Protein AF-A0A3S5JMK1-F1 (afdb_monomer_lite)

Foldseek 3Di:
DELEAEEEEAEDQDQDKDKDKDWDFDCVPQKDWDWDDDPNDTDIDIDGDPPDDDDPDPPCPPGRIHMYMYIYHYAQDAEEEAYENYEYEYEGNYPHYHYHYNHDYYHYDYPDD

Secondary structure (DSSP, 8-state):
--SEEEEEEEEESSSSPEEEEE--STTTTTEEEEEEEETTEEEEEEEE-TT------TTGGG----EEEEEEEETT--EEEEEEEEEEEEES--S-EEEEEEEEEEEE-PPP-

pLDDT: mean 82.7, std 13.27, range [48.94, 94.69]

Radius of gyration: 15.42 Å; chains: 1; bounding box: 40×22×47 Å

Sequence (113 aa):
MDFTSNVTINESNSNEIHVKYNQEGEFKGNIILKSTVDNRELKIKEIISPMVKKYNDKLSVHKIIANTIEIGVPINFKTIITTGSCNIKIMSSFSDINIKIDDGNINLNQKKN

Structure (mmCIF, N/CA/C/O backbone):
data_AF-A0A3S5JMK1-F1
#
_entry.id   AF-A0A3S5JMK1-F1
#
loop_
_atom_site.group_PDB
_atom_site.id
_atom_site.type_symbol
_atom_site.label_atom_id
_atom_site.label_alt_id
_atom_site.label_comp_id
_atom_site.label_asym_id
_atom_site.label_entity_id
_atom_site.label_seq_id
_atom_site.pdbx_PDB_ins_code
_atom_site.Cartn_x
_atom_site.Cartn_y
_atom_site.Cartn_z
_atom_site.occupancy
_atom_site.B_iso_or_equiv
_atom_site.auth_seq_id
_atom_site.auth_comp_id
_atom_site.auth_asym_id
_atom_site.auth_atom_id
_atom_site.pdbx_PDB_model_num
ATOM 1 N N . MET A 1 1 ? 4.682 -3.982 -3.290 1.00 81.38 1 MET A N 1
ATOM 2 C CA . MET A 1 1 ? 4.837 -2.650 -3.909 1.00 81.38 1 MET A CA 1
ATOM 3 C C . MET A 1 1 ? 6.314 -2.416 -3.931 1.00 81.38 1 MET A C 1
ATOM 5 O O . MET A 1 1 ? 6.934 -2.383 -2.872 1.00 81.38 1 MET A O 1
ATOM 9 N N . ASP A 1 2 ? 6.854 -2.388 -5.134 1.00 84.00 2 ASP A N 1
ATOM 10 C CA . ASP A 1 2 ? 8.281 -2.608 -5.360 1.00 84.00 2 ASP A CA 1
ATOM 11 C C . ASP A 1 2 ? 8.924 -1.338 -5.932 1.00 84.00 2 ASP A C 1
ATOM 13 O O . ASP A 1 2 ? 10.142 -1.212 -5.955 1.00 84.00 2 ASP A O 1
ATOM 17 N N . PHE A 1 3 ? 8.094 -0.383 -6.365 1.00 85.75 3 PHE A N 1
ATOM 18 C CA . PHE A 1 3 ? 8.494 0.891 -6.950 1.00 85.75 3 PHE A CA 1
ATOM 19 C C . PHE A 1 3 ? 8.042 2.091 -6.096 1.00 85.75 3 PHE A C 1
ATOM 21 O O . PHE A 1 3 ? 8.474 3.219 -6.335 1.00 85.75 3 PHE A O 1
ATOM 28 N N . THR A 1 4 ? 7.180 1.866 -5.100 1.00 89.19 4 THR A N 1
ATOM 29 C CA . THR A 1 4 ? 6.781 2.866 -4.103 1.00 89.19 4 THR A CA 1
ATOM 30 C C . THR A 1 4 ? 7.834 3.011 -3.009 1.00 89.19 4 THR A C 1
ATOM 32 O O . THR A 1 4 ? 8.110 2.060 -2.284 1.00 89.19 4 THR A O 1
ATOM 35 N N . SER A 1 5 ? 8.350 4.228 -2.831 1.00 91.50 5 SER A N 1
ATOM 36 C CA . SER A 1 5 ? 9.296 4.572 -1.764 1.00 91.50 5 SER A CA 1
ATOM 37 C C . SER A 1 5 ? 8.611 5.068 -0.489 1.00 91.50 5 SER A C 1
ATOM 39 O O . SER A 1 5 ? 9.212 5.022 0.586 1.00 91.50 5 SER A O 1
ATOM 41 N N . ASN A 1 6 ? 7.364 5.546 -0.587 1.00 94.00 6 ASN A N 1
ATOM 42 C CA . ASN A 1 6 ? 6.582 6.013 0.557 1.00 94.00 6 ASN A CA 1
ATOM 43 C C . ASN A 1 6 ? 5.119 5.561 0.480 1.00 94.00 6 ASN A C 1
ATOM 45 O O . ASN A 1 6 ? 4.422 5.848 -0.495 1.00 94.00 6 ASN A O 1
ATOM 49 N N . VAL A 1 7 ? 4.640 4.930 1.550 1.00 94.31 7 VAL A N 1
ATOM 50 C CA . VAL A 1 7 ? 3.236 4.558 1.758 1.00 94.31 7 VAL A CA 1
ATOM 51 C C . VAL A 1 7 ? 2.709 5.330 2.956 1.00 94.31 7 VAL A C 1
ATOM 53 O O . VAL A 1 7 ? 3.239 5.196 4.055 1.00 94.31 7 VAL A O 1
ATOM 56 N N . THR A 1 8 ? 1.647 6.107 2.766 1.00 94.50 8 THR A N 1
ATOM 57 C CA . THR A 1 8 ? 0.900 6.725 3.866 1.00 94.50 8 THR A CA 1
ATOM 58 C C . THR A 1 8 ? -0.509 6.161 3.915 1.00 94.50 8 THR A C 1
ATOM 60 O O . THR A 1 8 ? -1.216 6.188 2.911 1.00 94.50 8 THR A O 1
ATOM 63 N N . ILE A 1 9 ? -0.932 5.677 5.080 1.00 92.44 9 ILE A N 1
ATOM 64 C CA . ILE A 1 9 ? -2.299 5.198 5.304 1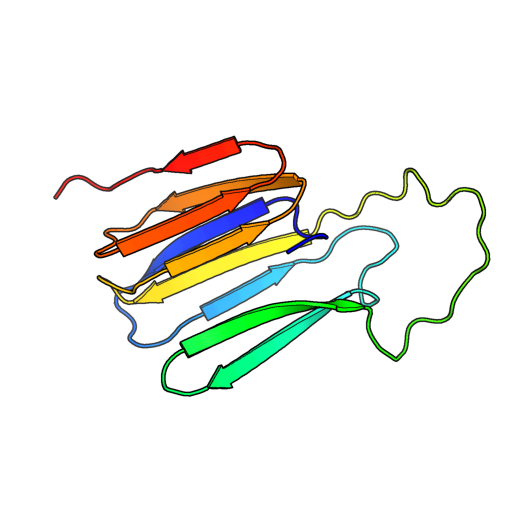.00 92.44 9 ILE A CA 1
ATOM 65 C C . ILE A 1 9 ? -2.951 6.042 6.385 1.00 92.44 9 ILE A C 1
ATOM 67 O O . ILE A 1 9 ? -2.412 6.172 7.484 1.00 92.44 9 ILE A O 1
ATOM 71 N N . ASN A 1 10 ? -4.123 6.577 6.065 1.00 92.00 10 ASN A N 1
ATOM 72 C CA . ASN A 1 10 ? -4.925 7.414 6.939 1.00 92.00 10 ASN A CA 1
ATOM 73 C C . ASN A 1 10 ? -6.303 6.791 7.142 1.00 92.00 10 ASN A C 1
ATOM 75 O O . ASN A 1 10 ? -6.892 6.249 6.207 1.00 92.00 10 ASN A O 1
ATOM 79 N N . GLU A 1 11 ? -6.832 6.919 8.353 1.00 90.56 11 GLU A N 1
ATOM 80 C CA . GLU A 1 11 ? -8.247 6.651 8.605 1.00 90.56 11 GLU A CA 1
ATOM 81 C C . GLU A 1 11 ? -9.115 7.718 7.933 1.00 90.56 11 GLU A C 1
ATOM 83 O O . GLU A 1 11 ? -8.734 8.884 7.801 1.00 90.56 11 GLU A O 1
ATOM 88 N N . SER A 1 12 ? -10.310 7.309 7.535 1.00 89.50 12 SER A N 1
ATOM 89 C CA . SER A 1 12 ? -11.343 8.152 6.964 1.00 89.50 12 SER A CA 1
ATOM 90 C C . SER A 1 12 ? -12.687 7.791 7.583 1.00 89.50 12 SER A C 1
ATOM 92 O O . SER A 1 12 ? -12.990 6.622 7.809 1.00 89.50 12 SER A O 1
ATOM 94 N N . ASN A 1 13 ? -13.523 8.805 7.810 1.00 89.62 13 ASN A N 1
ATOM 95 C CA . ASN A 1 13 ? -14.928 8.614 8.183 1.00 89.62 13 ASN A CA 1
ATOM 96 C C . ASN A 1 13 ? -15.800 8.203 6.981 1.00 89.62 13 ASN A C 1
ATOM 98 O O . ASN A 1 13 ? -16.993 7.958 7.139 1.00 89.62 13 ASN A O 1
ATOM 102 N N . SER A 1 14 ? -15.226 8.180 5.776 1.00 89.88 14 SER A N 1
ATOM 103 C CA . SER A 1 14 ? -15.888 7.681 4.574 1.00 89.88 14 SER A CA 1
ATOM 104 C C . SER A 1 14 ? -15.909 6.152 4.562 1.00 89.88 14 SER A C 1
ATOM 106 O O . SER A 1 14 ? -14.969 5.504 5.018 1.00 89.88 14 SER A O 1
ATOM 108 N N . ASN A 1 15 ? -16.951 5.580 3.958 1.00 87.94 15 ASN A N 1
ATOM 109 C CA . ASN A 1 15 ? -17.015 4.151 3.636 1.00 87.94 15 ASN A CA 1
ATOM 110 C C . ASN A 1 15 ? -16.286 3.811 2.321 1.00 87.94 15 ASN A C 1
ATOM 112 O O . ASN A 1 15 ? -16.325 2.669 1.865 1.00 87.94 15 ASN A O 1
ATOM 116 N N . GLU A 1 16 ? -15.643 4.796 1.695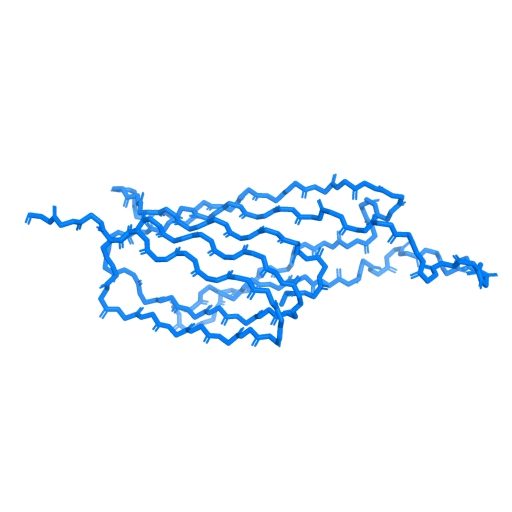 1.00 90.44 16 GLU A N 1
ATOM 117 C CA . GLU A 1 16 ? -14.867 4.640 0.470 1.00 90.44 16 GLU A CA 1
ATOM 118 C C . GLU A 1 16 ? -13.373 4.498 0.770 1.00 90.44 16 GLU A C 1
ATOM 120 O O . GLU A 1 16 ? -12.846 5.073 1.725 1.00 90.44 16 GLU A O 1
ATOM 125 N N . ILE A 1 17 ? -12.677 3.756 -0.095 1.00 90.50 17 ILE A N 1
ATOM 126 C CA . ILE A 1 17 ? -11.216 3.698 -0.090 1.00 90.50 17 ILE A CA 1
ATOM 127 C C . ILE A 1 17 ? -10.705 4.657 -1.161 1.00 90.50 17 ILE A C 1
ATOM 129 O O . ILE A 1 17 ? -10.943 4.453 -2.352 1.00 90.50 17 ILE A O 1
ATOM 133 N N . HIS A 1 18 ? -9.969 5.681 -0.739 1.00 92.88 18 HIS A N 1
ATOM 134 C CA . HIS A 1 18 ? -9.347 6.637 -1.651 1.00 92.88 18 HIS A CA 1
ATOM 135 C C . HIS A 1 18 ? -7.871 6.313 -1.804 1.00 92.88 18 HIS A C 1
ATOM 137 O O . HIS A 1 18 ? -7.163 6.148 -0.815 1.00 92.88 18 HIS A O 1
ATOM 143 N N . VAL A 1 19 ? -7.401 6.252 -3.046 1.00 93.25 19 VAL A N 1
ATOM 144 C CA . VAL A 1 19 ? -6.003 5.959 -3.364 1.00 93.25 19 VAL A CA 1
ATOM 145 C C . VAL A 1 19 ? -5.471 7.077 -4.237 1.00 93.25 19 VAL A C 1
ATOM 147 O O . VAL A 1 19 ? -5.964 7.297 -5.342 1.00 93.25 19 VAL A O 1
ATOM 150 N N . LYS A 1 20 ? -4.443 7.767 -3.753 1.00 94.19 20 LYS A N 1
ATOM 151 C CA . LYS A 1 20 ? -3.698 8.759 -4.518 1.00 94.19 20 LYS A CA 1
ATOM 152 C C . LYS A 1 20 ? -2.297 8.228 -4.759 1.00 94.19 20 LYS A C 1
ATOM 154 O O . LYS A 1 20 ? -1.577 7.917 -3.817 1.00 94.19 20 LYS A O 1
ATOM 159 N N . TYR A 1 21 ? -1.925 8.125 -6.027 1.00 92.19 21 TYR A N 1
ATOM 160 C CA . TYR A 1 21 ? -0.632 7.610 -6.452 1.00 92.19 21 TYR A CA 1
ATOM 161 C C . TYR A 1 21 ? 0.102 8.674 -7.240 1.00 92.19 21 TYR A C 1
ATOM 163 O O . TYR A 1 21 ? -0.365 9.103 -8.296 1.00 92.19 21 TYR A O 1
ATOM 171 N N . ASN A 1 22 ? 1.237 9.109 -6.708 1.00 90.38 22 ASN A N 1
ATOM 172 C CA . ASN A 1 22 ? 2.073 10.104 -7.351 1.00 90.38 22 ASN A CA 1
ATOM 173 C C . ASN A 1 22 ? 3.332 9.419 -7.859 1.00 90.38 22 ASN A C 1
ATOM 175 O O . ASN A 1 22 ? 3.975 8.654 -7.142 1.00 90.38 22 ASN A O 1
ATOM 179 N N . GLN A 1 23 ? 3.665 9.704 -9.111 1.00 87.50 23 GLN A N 1
ATOM 180 C CA . GLN A 1 23 ? 4.828 9.141 -9.773 1.00 87.50 23 GLN A CA 1
ATOM 181 C C . GLN A 1 23 ? 5.799 10.244 -10.150 1.00 87.50 23 GLN A C 1
ATOM 183 O O . GLN A 1 23 ? 5.414 11.241 -10.778 1.00 87.50 23 GLN A O 1
ATOM 188 N N . GLU A 1 24 ? 7.060 10.009 -9.819 1.00 79.06 24 GLU A N 1
ATOM 189 C CA . GLU A 1 24 ? 8.179 10.902 -10.081 1.00 79.06 24 GLU A CA 1
ATOM 190 C C . GLU A 1 24 ? 9.338 10.124 -10.712 1.00 79.06 24 GLU A C 1
ATOM 192 O O . GLU A 1 24 ? 9.469 8.910 -10.537 1.00 79.06 24 GLU A O 1
ATOM 197 N N . GLY A 1 25 ? 10.182 10.838 -11.459 1.00 73.75 25 GLY A N 1
ATOM 198 C CA . GLY A 1 25 ? 11.343 10.269 -12.140 1.00 73.75 25 GLY A CA 1
ATOM 199 C C . GLY A 1 25 ? 11.095 9.864 -13.596 1.00 73.75 25 GLY A C 1
ATOM 200 O O . GLY A 1 25 ? 10.027 10.071 -14.175 1.00 73.75 25 GLY A O 1
ATOM 201 N N . GLU A 1 26 ? 12.135 9.295 -14.202 1.00 65.81 26 GLU A N 1
ATOM 202 C CA . GLU A 1 26 ? 12.223 9.012 -15.644 1.00 65.81 26 GLU A CA 1
ATOM 203 C C . GLU A 1 26 ? 11.275 7.890 -16.104 1.00 65.81 26 GLU A C 1
ATOM 205 O O . GLU A 1 26 ? 10.885 7.826 -17.267 1.00 65.81 26 GLU A O 1
ATOM 210 N N . PHE A 1 27 ? 10.855 7.020 -15.183 1.00 68.31 27 PHE A N 1
ATOM 211 C CA . PHE A 1 27 ? 9.942 5.908 -15.460 1.00 68.31 27 PHE A CA 1
ATOM 212 C C . PHE A 1 27 ? 8.473 6.224 -15.141 1.00 68.31 27 PHE A C 1
ATOM 214 O O . PHE A 1 27 ? 7.642 5.315 -15.054 1.00 68.31 27 PHE A O 1
ATOM 221 N N . LYS A 1 28 ? 8.126 7.505 -14.985 1.00 66.56 28 LYS A N 1
ATOM 222 C CA . LYS A 1 28 ? 6.735 7.942 -14.837 1.00 66.56 28 LYS A CA 1
ATOM 223 C C . LYS A 1 28 ? 5.881 7.419 -16.000 1.00 66.56 28 LYS A C 1
ATOM 225 O O . LYS A 1 28 ? 6.261 7.537 -17.160 1.00 66.56 28 LYS A O 1
ATOM 230 N N . GLY A 1 29 ? 4.731 6.817 -15.688 1.00 72.62 29 GLY A N 1
ATOM 231 C CA . GLY A 1 29 ? 3.833 6.205 -16.679 1.00 72.62 29 GLY A CA 1
ATOM 232 C C . GLY A 1 29 ? 4.233 4.799 -17.150 1.00 72.62 29 GLY A C 1
ATOM 233 O O . GLY A 1 29 ? 3.408 4.099 -17.738 1.00 72.62 29 GLY A O 1
ATOM 234 N N . ASN A 1 30 ? 5.451 4.338 -16.842 1.00 82.75 30 ASN A N 1
ATOM 235 C CA . ASN A 1 30 ? 5.866 2.959 -17.109 1.00 82.75 30 ASN A CA 1
ATOM 236 C C . ASN A 1 30 ? 5.428 1.993 -16.009 1.00 82.75 30 ASN A C 1
ATOM 238 O O . ASN A 1 30 ? 5.340 0.796 -16.257 1.00 82.75 30 ASN A O 1
ATOM 242 N N . ILE A 1 31 ? 5.138 2.500 -14.814 1.00 85.50 31 ILE A N 1
ATOM 243 C CA . ILE A 1 31 ? 4.506 1.751 -13.728 1.00 85.50 31 ILE A CA 1
ATOM 244 C C . ILE A 1 31 ? 3.059 2.227 -13.616 1.00 85.50 31 ILE A C 1
ATOM 246 O O . ILE A 1 31 ? 2.792 3.417 -13.754 1.00 85.50 31 ILE A O 1
ATOM 250 N N . ILE A 1 32 ? 2.118 1.322 -13.381 1.00 87.25 32 ILE A N 1
ATOM 251 C CA . ILE A 1 32 ? 0.713 1.661 -13.131 1.00 87.25 32 ILE A CA 1
ATOM 252 C C . ILE A 1 32 ? 0.208 0.916 -11.900 1.00 87.25 32 ILE A C 1
ATOM 254 O O . ILE A 1 32 ? 0.678 -0.181 -11.587 1.00 87.25 32 ILE A O 1
ATOM 258 N N . LEU A 1 33 ? -0.784 1.493 -11.220 1.00 89.56 33 LEU A N 1
ATOM 259 C CA . LEU A 1 33 ? -1.526 0.779 -10.189 1.00 89.56 33 LEU A CA 1
ATOM 260 C C . LEU A 1 33 ? -2.619 -0.072 -10.822 1.00 89.56 33 LEU A C 1
ATOM 262 O O . LEU A 1 33 ? -3.490 0.426 -11.533 1.00 89.56 33 LEU A O 1
ATOM 266 N N . LYS A 1 34 ? -2.596 -1.363 -10.509 1.00 91.00 34 LYS A N 1
ATOM 267 C CA . LYS A 1 34 ? -3.694 -2.282 -10.773 1.00 91.00 34 LYS A CA 1
ATOM 268 C C . LYS A 1 34 ? -4.462 -2.507 -9.481 1.00 91.00 34 LYS A C 1
ATOM 270 O O . LYS A 1 34 ? -3.888 -2.983 -8.500 1.00 91.00 34 LYS A O 1
ATOM 275 N N . SER A 1 35 ? -5.758 -2.224 -9.516 1.00 91.38 35 SER A N 1
ATOM 276 C CA . SER A 1 35 ? -6.698 -2.610 -8.473 1.00 91.38 35 SER A CA 1
ATOM 277 C C . SER A 1 35 ? -7.560 -3.782 -8.936 1.00 91.38 35 SER A C 1
ATOM 279 O O . SER A 1 35 ? -7.952 -3.876 -10.099 1.00 91.38 35 SER A O 1
ATOM 281 N N . THR A 1 36 ? -7.839 -4.707 -8.026 1.00 93.56 36 THR A N 1
ATOM 282 C CA . THR A 1 36 ? -8.829 -5.768 -8.226 1.00 93.56 36 THR A CA 1
ATOM 283 C C . THR A 1 36 ? -9.631 -5.922 -6.951 1.00 93.56 36 THR A C 1
ATOM 285 O O . THR A 1 36 ? -9.040 -6.028 -5.876 1.00 93.56 36 THR A O 1
ATOM 288 N N . VAL A 1 37 ? -10.953 -5.955 -7.079 1.00 89.75 37 VAL A N 1
ATOM 289 C CA . VAL A 1 37 ? -11.848 -6.297 -5.975 1.00 89.75 37 VAL A CA 1
ATOM 290 C C . VAL A 1 37 ? -12.239 -7.754 -6.135 1.00 89.75 37 VAL A C 1
ATOM 292 O O . VAL A 1 37 ? -12.781 -8.136 -7.169 1.00 89.75 37 VAL A O 1
ATOM 295 N N . ASP A 1 38 ? -11.945 -8.554 -5.121 1.00 89.31 38 ASP A N 1
ATOM 296 C CA . ASP A 1 38 ? -12.337 -9.956 -5.064 1.00 89.31 38 ASP A CA 1
ATOM 297 C C . ASP A 1 38 ? -12.772 -10.285 -3.641 1.00 89.31 38 ASP A C 1
ATOM 299 O O . ASP A 1 38 ? -12.098 -9.917 -2.688 1.00 89.31 38 ASP A O 1
ATOM 303 N N . ASN A 1 39 ? -13.924 -10.931 -3.490 1.00 87.81 39 ASN A N 1
ATOM 304 C CA . ASN A 1 39 ? -14.429 -11.415 -2.207 1.00 87.81 39 ASN A CA 1
ATOM 305 C C . ASN A 1 39 ? -14.359 -10.400 -1.034 1.00 87.81 39 ASN A C 1
ATOM 307 O O . ASN A 1 39 ? -13.984 -10.747 0.084 1.00 87.81 39 ASN A O 1
ATOM 311 N N . ARG A 1 40 ? -14.743 -9.135 -1.290 1.00 83.62 40 ARG A N 1
ATOM 312 C CA . ARG A 1 40 ? -14.680 -7.987 -0.346 1.00 83.62 40 ARG A CA 1
ATOM 313 C C . ARG A 1 40 ? -13.264 -7.538 0.048 1.00 83.62 40 ARG A C 1
ATOM 315 O O . ARG A 1 40 ? -13.100 -6.786 1.004 1.00 83.62 40 ARG A O 1
ATOM 322 N N . GLU A 1 41 ? -12.257 -7.940 -0.712 1.00 87.62 41 GLU A N 1
ATOM 323 C CA . GLU A 1 41 ? -10.869 -7.513 -0.578 1.00 87.62 41 GLU A CA 1
ATOM 324 C C . GLU A 1 41 ? -10.496 -6.597 -1.752 1.00 87.62 41 GLU A C 1
ATOM 326 O O . GLU A 1 41 ? -10.631 -6.975 -2.918 1.00 87.62 41 GLU A O 1
ATOM 331 N N . LEU A 1 42 ? -10.011 -5.387 -1.457 1.00 89.31 42 LEU A N 1
ATOM 332 C CA . LEU A 1 42 ? -9.414 -4.503 -2.457 1.00 89.31 42 LEU A CA 1
ATOM 333 C C . LEU A 1 42 ? -7.905 -4.756 -2.508 1.00 89.31 42 LEU A C 1
ATOM 335 O O . LEU A 1 42 ? -7.164 -4.342 -1.619 1.00 89.31 42 LEU A O 1
ATOM 339 N N . LYS A 1 43 ? -7.441 -5.405 -3.576 1.00 91.38 43 LYS A N 1
ATOM 340 C CA . LYS A 1 43 ? -6.014 -5.636 -3.828 1.00 91.38 43 LYS A CA 1
ATOM 341 C C . LYS A 1 43 ? -5.477 -4.537 -4.724 1.00 91.38 43 LYS A C 1
ATOM 343 O O . LYS A 1 43 ? -5.988 -4.345 -5.824 1.00 91.38 43 LYS A O 1
ATOM 348 N N . ILE A 1 44 ? -4.424 -3.860 -4.279 1.00 92.00 44 ILE A N 1
ATOM 349 C CA . ILE A 1 44 ? -3.738 -2.808 -5.033 1.00 92.00 44 ILE A CA 1
ATOM 350 C C . ILE A 1 44 ? -2.282 -3.231 -5.205 1.00 92.00 44 ILE A C 1
ATOM 352 O O . ILE A 1 44 ? -1.601 -3.549 -4.231 1.00 92.00 44 ILE A O 1
ATOM 356 N N . LYS A 1 45 ? -1.797 -3.241 -6.447 1.00 91.56 45 LYS A N 1
ATOM 357 C CA . LYS A 1 45 ? -0.404 -3.565 -6.759 1.00 91.56 45 LYS A CA 1
ATOM 358 C C . LYS A 1 45 ? 0.148 -2.689 -7.869 1.00 91.56 45 LYS A C 1
ATOM 360 O O . LYS A 1 45 ? -0.578 -2.301 -8.780 1.00 91.56 45 LYS A O 1
ATOM 365 N N . GLU A 1 46 ? 1.446 -2.440 -7.815 1.00 89.50 46 GLU A N 1
ATOM 366 C CA . GLU A 1 46 ? 2.176 -1.845 -8.928 1.00 89.50 46 GLU A CA 1
ATOM 367 C C . GLU A 1 46 ? 2.475 -2.921 -9.974 1.00 89.50 46 GLU A C 1
ATOM 369 O O . GLU A 1 46 ? 2.851 -4.045 -9.636 1.00 89.50 46 GLU A O 1
ATOM 374 N N . ILE A 1 47 ? 2.286 -2.587 -11.248 1.00 88.31 47 ILE A N 1
ATOM 375 C CA . ILE A 1 47 ? 2.703 -3.417 -12.378 1.00 88.31 47 ILE A CA 1
ATOM 376 C C . ILE A 1 47 ? 3.419 -2.552 -13.410 1.00 88.31 47 ILE A C 1
ATOM 378 O O . ILE A 1 47 ? 3.112 -1.370 -13.565 1.00 88.31 47 ILE A O 1
ATOM 382 N N . ILE A 1 48 ? 4.344 -3.157 -14.152 1.00 85.25 48 ILE A N 1
ATOM 383 C CA . ILE A 1 48 ? 4.921 -2.520 -15.335 1.00 85.25 48 ILE A CA 1
ATOM 384 C C . ILE A 1 48 ? 3.820 -2.428 -16.396 1.00 85.25 48 ILE A C 1
ATOM 386 O O . ILE A 1 48 ? 3.139 -3.413 -16.690 1.00 85.25 48 ILE A O 1
ATOM 390 N N . SER A 1 49 ? 3.631 -1.234 -16.947 1.00 82.25 49 SER A N 1
ATOM 391 C CA . SER A 1 49 ? 2.663 -0.972 -18.001 1.00 82.25 49 SER A CA 1
ATOM 392 C C . SER A 1 49 ? 2.971 -1.852 -19.221 1.00 82.25 49 SER A C 1
ATOM 394 O O . SER A 1 49 ? 4.117 -1.906 -19.676 1.00 82.25 49 SER A O 1
ATOM 396 N N . PRO A 1 50 ? 1.966 -2.518 -19.814 1.00 75.81 50 PRO A N 1
ATOM 397 C CA . PRO A 1 50 ? 2.155 -3.280 -21.049 1.00 75.81 50 PRO A CA 1
ATOM 398 C C . PRO A 1 50 ? 2.649 -2.427 -22.228 1.00 75.81 50 PRO A C 1
ATOM 400 O O . PRO A 1 50 ? 3.141 -2.968 -23.212 1.00 75.81 50 PRO A O 1
ATOM 403 N N . MET A 1 51 ? 2.513 -1.099 -22.141 1.00 74.94 51 MET A N 1
ATOM 404 C CA . MET A 1 51 ? 2.916 -0.153 -23.185 1.00 74.94 51 MET A CA 1
ATOM 405 C C . MET A 1 51 ? 4.383 0.294 -23.086 1.00 74.94 51 MET A C 1
ATOM 407 O O . MET A 1 51 ? 4.835 1.082 -23.919 1.00 74.94 51 MET A O 1
ATOM 411 N N . VAL A 1 52 ? 5.138 -0.180 -22.088 1.00 74.38 52 VAL A N 1
ATOM 412 C CA . VAL A 1 52 ? 6.544 0.204 -21.908 1.00 74.38 52 VAL A CA 1
ATOM 413 C C . VAL A 1 52 ? 7.386 -0.298 -23.076 1.00 74.38 52 VAL A C 1
ATOM 415 O O . VAL A 1 52 ? 7.553 -1.501 -23.280 1.00 74.38 52 VAL A O 1
ATOM 418 N N . LYS A 1 53 ? 7.989 0.632 -23.819 1.00 64.19 53 LYS A N 1
ATOM 419 C CA . LYS A 1 53 ? 9.047 0.302 -24.777 1.00 64.19 53 LYS A CA 1
ATOM 420 C C . LYS A 1 53 ? 10.324 -0.012 -24.000 1.00 64.19 53 LYS A C 1
ATOM 422 O O . LYS A 1 53 ? 10.830 0.829 -23.261 1.00 64.19 53 LYS A O 1
ATOM 427 N N . LYS A 1 54 ? 10.851 -1.226 -24.167 1.00 57.97 54 LYS A N 1
ATOM 428 C CA . LYS A 1 54 ? 12.142 -1.631 -23.596 1.00 57.97 54 LYS A CA 1
ATOM 429 C C . LYS A 1 54 ? 13.259 -0.859 -24.304 1.00 57.97 54 LYS A C 1
ATOM 431 O O . LYS A 1 54 ? 13.654 -1.216 -25.410 1.00 57.97 54 LYS A O 1
ATOM 436 N N . TYR A 1 55 ? 13.761 0.201 -23.681 1.00 54.50 55 TYR A N 1
ATOM 437 C CA . TYR A 1 55 ? 15.014 0.820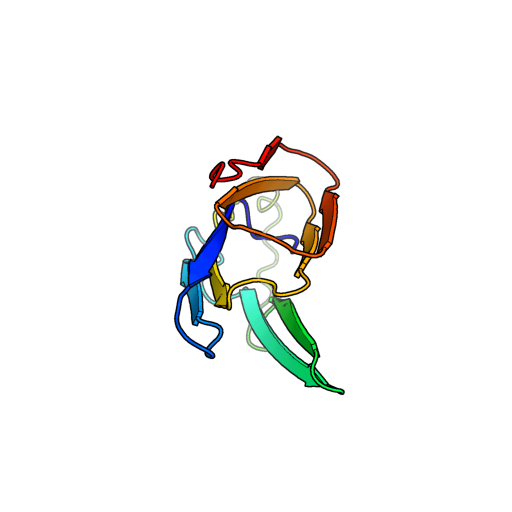 -24.099 1.00 54.50 55 TYR A CA 1
ATOM 438 C C . TYR A 1 55 ? 16.164 0.045 -23.444 1.00 54.50 55 TYR A C 1
ATOM 440 O O . TYR A 1 55 ? 16.215 -0.086 -22.222 1.00 54.50 55 TYR A O 1
ATOM 448 N N . ASN A 1 56 ? 17.045 -0.537 -24.265 1.00 50.41 56 ASN A N 1
ATOM 449 C CA . ASN A 1 56 ? 18.229 -1.298 -23.841 1.00 50.41 56 ASN A CA 1
ATOM 450 C C . ASN A 1 56 ? 19.303 -0.358 -23.273 1.00 50.41 56 ASN A C 1
ATOM 452 O O . ASN A 1 56 ? 20.371 -0.193 -23.859 1.00 50.41 56 ASN A O 1
ATOM 456 N N . ASP A 1 57 ? 19.012 0.275 -22.144 1.00 51.22 57 ASP A N 1
ATOM 457 C CA . ASP A 1 57 ? 19.897 1.269 -21.558 1.00 51.22 57 ASP A CA 1
ATOM 458 C C . ASP A 1 57 ? 20.630 0.686 -20.340 1.00 51.22 57 ASP A C 1
ATOM 460 O O . ASP A 1 57 ? 20.077 0.558 -19.240 1.00 51.22 57 ASP A O 1
ATOM 464 N N . LYS A 1 58 ? 21.889 0.280 -20.567 1.00 55.84 58 LYS A N 1
ATOM 465 C CA . LYS A 1 58 ? 22.788 -0.416 -19.618 1.00 55.84 58 LYS A CA 1
ATOM 466 C C . LYS A 1 58 ? 23.180 0.419 -18.383 1.00 55.84 58 LYS A C 1
ATOM 468 O O . LYS A 1 58 ? 23.901 -0.084 -17.528 1.00 55.84 58 LYS A O 1
ATOM 473 N N . LEU A 1 59 ? 22.698 1.658 -18.262 1.00 48.94 59 LEU A N 1
ATOM 474 C CA . LEU A 1 59 ? 22.989 2.583 -17.156 1.00 48.94 59 LEU A CA 1
ATOM 475 C C . LEU A 1 59 ? 21.820 2.762 -16.164 1.00 48.94 59 LEU A C 1
ATOM 477 O O . LEU A 1 59 ? 21.894 3.578 -15.251 1.00 48.94 59 LEU A O 1
ATOM 481 N N . SER A 1 60 ? 20.745 1.979 -16.294 1.00 52.53 60 SER A N 1
ATOM 482 C CA . SER A 1 60 ? 19.488 2.180 -15.546 1.00 52.53 60 SER A CA 1
ATOM 483 C C . SER A 1 60 ? 19.522 1.818 -14.048 1.00 52.53 60 SER A C 1
ATOM 485 O O . SER A 1 60 ? 18.521 2.008 -13.364 1.00 52.53 60 SER A O 1
ATOM 487 N N . VAL A 1 61 ? 20.644 1.318 -13.517 1.00 49.59 61 VAL A N 1
ATOM 488 C CA . VAL A 1 61 ? 20.761 0.791 -12.135 1.00 49.59 61 VAL A CA 1
ATOM 489 C C . VAL A 1 61 ? 20.615 1.887 -11.055 1.00 49.59 61 VAL A C 1
ATOM 491 O O . VAL A 1 61 ? 20.402 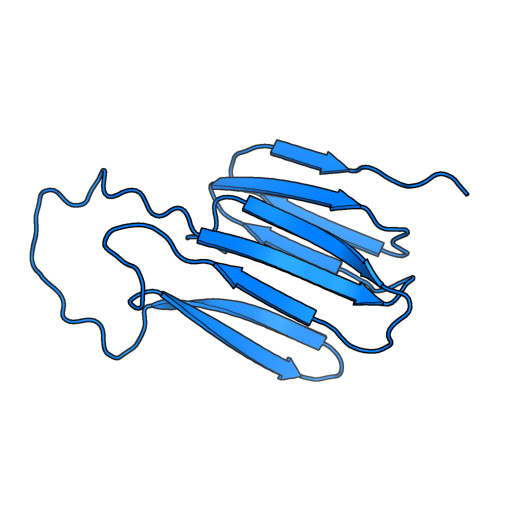1.574 -9.892 1.00 49.59 61 VAL A O 1
ATOM 494 N N . HIS A 1 62 ? 20.667 3.172 -11.430 1.00 49.06 62 HIS A N 1
ATOM 495 C CA . HIS A 1 62 ? 20.495 4.317 -10.517 1.00 49.06 62 HIS A CA 1
ATOM 496 C C . HIS A 1 62 ? 19.327 5.242 -10.894 1.00 49.06 62 HIS A C 1
ATOM 498 O O . HIS A 1 62 ? 19.224 6.351 -10.369 1.00 49.06 62 HIS A O 1
ATOM 504 N N . LYS A 1 63 ? 18.449 4.839 -11.823 1.00 56.31 63 LYS A N 1
ATOM 505 C CA . LYS A 1 63 ? 17.295 5.668 -12.192 1.00 56.31 63 LYS A CA 1
ATOM 506 C C . LYS A 1 63 ? 16.309 5.690 -11.021 1.00 56.31 63 LYS A C 1
ATOM 508 O O . LYS A 1 63 ? 15.705 4.676 -10.684 1.00 56.31 63 LYS A O 1
ATOM 513 N N . ILE A 1 64 ? 16.196 6.856 -10.387 1.00 57.62 64 ILE A N 1
ATOM 514 C CA . ILE A 1 64 ? 15.387 7.077 -9.188 1.00 57.62 64 ILE A CA 1
ATOM 515 C C . ILE A 1 64 ? 13.913 6.889 -9.553 1.00 57.62 64 ILE A C 1
ATOM 517 O O . ILE A 1 64 ? 13.356 7.658 -10.339 1.00 57.62 64 ILE A O 1
ATOM 521 N N . ILE A 1 65 ? 13.289 5.865 -8.974 1.00 64.25 65 ILE A N 1
ATOM 522 C CA . ILE A 1 65 ? 11.837 5.718 -8.949 1.00 64.25 65 ILE A CA 1
ATOM 523 C C . ILE A 1 65 ? 11.388 6.171 -7.564 1.00 64.25 65 ILE A C 1
ATOM 525 O O . ILE A 1 65 ? 11.745 5.562 -6.559 1.00 64.25 65 ILE A O 1
ATOM 529 N N . ALA A 1 66 ? 10.654 7.279 -7.512 1.00 73.88 66 ALA A N 1
ATOM 530 C CA . ALA A 1 66 ? 10.182 7.880 -6.269 1.00 73.88 66 ALA A CA 1
ATOM 531 C C . ALA A 1 66 ? 8.652 7.933 -6.264 1.00 73.88 66 ALA A C 1
ATOM 533 O O . ALA A 1 66 ? 8.051 9.001 -6.168 1.00 73.88 66 ALA A O 1
ATOM 534 N N . ASN A 1 67 ? 8.003 6.774 -6.413 1.00 88.38 67 ASN A N 1
ATOM 535 C CA . ASN A 1 67 ? 6.547 6.735 -6.348 1.00 88.38 67 ASN A CA 1
ATOM 536 C C . ASN A 1 67 ? 6.086 6.840 -4.893 1.00 88.38 67 ASN A C 1
ATOM 538 O O . ASN A 1 67 ? 6.666 6.231 -3.989 1.00 88.38 67 ASN A O 1
ATOM 542 N N . THR A 1 68 ? 5.011 7.586 -4.673 1.00 92.50 68 THR A N 1
ATOM 543 C CA . THR A 1 68 ? 4.361 7.699 -3.369 1.00 92.50 68 THR A CA 1
ATOM 544 C C . THR A 1 68 ? 2.903 7.295 -3.481 1.00 92.50 68 THR A C 1
ATOM 546 O O . THR A 1 68 ? 2.246 7.544 -4.496 1.00 92.50 68 THR A O 1
ATOM 549 N N . ILE A 1 69 ? 2.389 6.650 -2.437 1.00 93.69 69 ILE A N 1
ATOM 550 C CA . ILE A 1 69 ? 0.977 6.300 -2.343 1.00 93.69 69 ILE A CA 1
ATOM 551 C C . ILE A 1 69 ? 0.396 6.792 -1.022 1.00 93.69 69 ILE A C 1
ATOM 553 O O . ILE A 1 69 ? 0.949 6.562 0.054 1.00 93.69 69 ILE A O 1
ATOM 557 N N . GLU A 1 70 ? -0.741 7.465 -1.118 1.00 94.69 70 GLU A N 1
ATOM 558 C CA . GLU A 1 70 ? -1.568 7.864 0.012 1.00 94.69 70 GLU A CA 1
ATOM 559 C C . GLU A 1 70 ? -2.895 7.112 -0.083 1.00 94.69 70 GLU A C 1
ATOM 561 O O . GLU A 1 70 ? -3.560 7.133 -1.123 1.00 94.69 70 GLU A O 1
ATOM 566 N N . ILE A 1 71 ? -3.272 6.430 0.995 1.00 93.44 71 ILE A N 1
ATOM 567 C CA . ILE A 1 71 ? -4.478 5.608 1.060 1.00 93.44 71 ILE A CA 1
ATOM 568 C C . ILE A 1 71 ? -5.334 6.089 2.229 1.00 93.44 71 ILE A C 1
ATOM 570 O O . ILE A 1 71 ? -4.882 6.107 3.371 1.00 93.44 71 ILE A O 1
ATOM 574 N N . GLY A 1 72 ? -6.575 6.470 1.943 1.00 92.81 72 GLY A N 1
ATOM 575 C CA . GLY A 1 72 ? -7.615 6.671 2.946 1.00 92.81 72 GLY A CA 1
ATOM 576 C C . GLY A 1 72 ? -8.445 5.401 3.075 1.00 92.81 72 GLY A C 1
ATOM 577 O O . GLY A 1 72 ? -9.011 4.962 2.076 1.00 92.81 72 GLY A O 1
ATOM 578 N N . VAL A 1 73 ? -8.517 4.820 4.273 1.00 91.31 73 VAL A N 1
ATOM 579 C CA . VAL A 1 73 ? -9.329 3.627 4.565 1.00 91.31 73 VAL A CA 1
ATOM 580 C C . VAL A 1 73 ? -10.411 3.940 5.599 1.00 91.31 73 VAL A C 1
ATOM 582 O O . VAL A 1 73 ? -10.172 4.776 6.471 1.00 91.31 73 VAL A O 1
ATOM 585 N N . PRO A 1 74 ? -11.576 3.273 5.553 1.00 89.94 74 PRO A N 1
ATOM 586 C CA . PRO A 1 74 ? -12.578 3.389 6.607 1.00 89.94 74 PRO A CA 1
ATOM 587 C C . PRO A 1 74 ? -12.015 3.022 7.988 1.00 89.94 74 PRO A C 1
ATOM 589 O O . PRO A 1 74 ? -11.058 2.252 8.109 1.00 89.94 74 PRO A O 1
ATOM 592 N N . ILE A 1 75 ? -12.638 3.538 9.046 1.00 87.56 75 ILE A N 1
ATOM 593 C CA . ILE A 1 75 ? -12.318 3.153 10.429 1.00 87.56 75 ILE A CA 1
ATOM 594 C C . ILE A 1 75 ? -12.487 1.632 10.613 1.00 87.56 75 ILE A C 1
ATOM 596 O O . ILE A 1 75 ? -13.414 1.035 10.065 1.00 87.56 75 ILE A O 1
ATOM 600 N N . ASN A 1 76 ? -11.612 1.006 11.414 1.00 82.56 76 ASN A N 1
ATOM 601 C CA . ASN A 1 76 ? -11.618 -0.439 11.697 1.00 82.56 76 ASN A CA 1
ATOM 602 C C . ASN A 1 76 ? -11.487 -1.332 10.447 1.00 82.56 76 ASN A C 1
ATOM 604 O O . ASN A 1 76 ? -12.018 -2.443 10.400 1.00 82.56 76 ASN A O 1
ATOM 608 N N . PHE A 1 77 ? -10.779 -0.859 9.420 1.00 84.44 77 PHE A N 1
ATOM 609 C CA . PHE A 1 77 ? -10.535 -1.638 8.212 1.00 84.44 77 PHE A CA 1
ATOM 610 C C . PHE A 1 77 ? -9.275 -2.507 8.343 1.00 84.44 77 PHE A C 1
ATOM 612 O O . PHE A 1 77 ? -8.183 -2.014 8.646 1.00 84.44 77 PHE A O 1
ATOM 619 N N . LYS A 1 78 ? -9.408 -3.812 8.071 1.00 88.44 78 LYS A N 1
ATOM 620 C CA . LYS A 1 78 ? -8.264 -4.733 8.046 1.00 88.44 78 LYS A CA 1
ATOM 621 C C . LYS A 1 78 ? -7.326 -4.370 6.902 1.00 88.44 78 LYS A C 1
ATOM 623 O O . LYS A 1 78 ? -7.744 -4.317 5.749 1.00 88.44 78 LYS A O 1
ATOM 628 N N . THR A 1 79 ? -6.049 -4.182 7.218 1.00 88.50 79 THR A N 1
ATOM 629 C CA . THR A 1 79 ? -5.064 -3.701 6.245 1.00 88.50 79 THR A CA 1
ATOM 630 C C . THR A 1 79 ? -3.861 -4.633 6.159 1.00 88.50 79 THR A C 1
ATOM 632 O O . THR A 1 79 ? -3.251 -4.972 7.170 1.00 88.50 79 THR A O 1
ATOM 635 N N . ILE A 1 80 ? -3.506 -5.045 4.939 1.00 91.69 80 ILE A N 1
ATOM 636 C CA . ILE A 1 80 ? -2.323 -5.866 4.660 1.00 91.69 80 ILE A CA 1
ATOM 637 C C . ILE A 1 80 ? -1.424 -5.097 3.698 1.00 91.69 80 ILE A C 1
ATOM 639 O O . ILE A 1 80 ? -1.875 -4.655 2.642 1.00 91.69 80 ILE A O 1
ATOM 643 N N . ILE A 1 81 ? -0.153 -4.948 4.057 1.00 91.25 81 ILE A N 1
ATOM 644 C CA . ILE A 1 81 ? 0.834 -4.209 3.272 1.00 91.25 81 ILE A CA 1
ATOM 645 C C . ILE A 1 81 ? 2.018 -5.125 2.987 1.00 91.25 81 ILE A C 1
ATOM 647 O O . ILE A 1 81 ? 2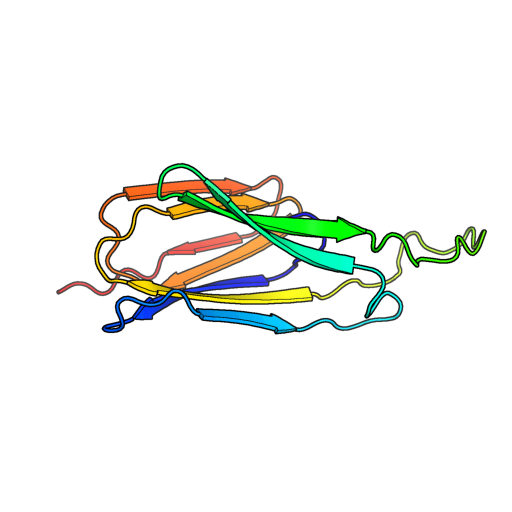.538 -5.785 3.884 1.00 91.25 81 ILE A O 1
ATOM 651 N N . THR A 1 82 ? 2.457 -5.168 1.731 1.00 92.75 82 THR A N 1
ATOM 652 C CA . THR A 1 82 ? 3.689 -5.858 1.334 1.00 92.75 82 THR A CA 1
ATOM 653 C C . THR A 1 82 ? 4.511 -4.964 0.415 1.00 92.75 82 THR A C 1
ATOM 655 O O . THR A 1 82 ? 4.038 -4.582 -0.662 1.00 92.75 82 THR A O 1
ATOM 658 N N . THR A 1 83 ? 5.730 -4.623 0.830 1.00 90.31 83 THR A N 1
ATOM 659 C CA . THR A 1 83 ? 6.634 -3.713 0.108 1.00 90.31 83 THR A CA 1
ATOM 660 C C . THR A 1 83 ? 8.067 -4.233 0.063 1.00 90.31 83 THR A C 1
ATOM 662 O O . THR A 1 83 ? 8.475 -4.959 0.964 1.00 90.31 83 THR A O 1
ATOM 665 N N . GLY A 1 84 ? 8.825 -3.807 -0.952 1.00 88.88 84 GLY A N 1
ATOM 666 C CA . GLY A 1 84 ? 10.284 -3.961 -1.002 1.00 88.88 84 GLY A CA 1
ATOM 667 C C . GLY A 1 84 ? 10.981 -2.961 -0.068 1.00 88.88 84 GLY A C 1
ATOM 668 O O . GLY A 1 84 ? 10.780 -3.011 1.144 1.00 88.88 84 GLY A O 1
ATOM 669 N N . SER A 1 85 ? 11.740 -2.016 -0.635 1.00 89.75 85 SER A N 1
ATOM 670 C CA . SER A 1 85 ? 12.353 -0.892 0.096 1.00 89.75 85 SER A CA 1
ATOM 671 C C . SER A 1 85 ? 11.400 0.307 0.200 1.00 89.75 85 SER A C 1
ATOM 673 O O . SER A 1 85 ? 11.174 0.995 -0.795 1.00 89.75 85 SER A O 1
ATOM 675 N N . CYS A 1 86 ? 10.827 0.577 1.378 1.00 91.44 86 CYS A N 1
ATOM 676 C CA . CYS A 1 86 ? 9.788 1.604 1.535 1.00 91.44 86 CYS A CA 1
ATOM 677 C C . CYS A 1 86 ? 9.799 2.282 2.916 1.00 91.44 86 CYS A C 1
ATOM 679 O O . CYS A 1 86 ? 10.161 1.695 3.926 1.00 91.44 86 CYS A O 1
ATOM 681 N N . ASN A 1 87 ? 9.324 3.523 2.999 1.00 93.44 87 ASN A N 1
ATOM 682 C CA . ASN A 1 87 ? 8.921 4.125 4.267 1.00 93.44 87 ASN A CA 1
ATOM 683 C C . ASN A 1 87 ? 7.400 4.051 4.393 1.00 93.44 87 ASN A C 1
ATOM 685 O O . ASN A 1 87 ? 6.669 4.537 3.531 1.00 93.44 87 ASN A O 1
ATOM 689 N N . ILE A 1 88 ? 6.913 3.421 5.454 1.00 93.69 88 ILE A N 1
ATOM 690 C CA . ILE A 1 88 ? 5.489 3.229 5.709 1.00 93.69 88 ILE A CA 1
ATOM 691 C C . ILE A 1 88 ? 5.099 4.106 6.895 1.00 93.69 88 ILE A C 1
ATOM 693 O O . ILE A 1 88 ? 5.613 3.934 7.998 1.00 93.69 88 ILE A O 1
ATOM 697 N N . LYS A 1 89 ? 4.165 5.030 6.683 1.00 94.00 89 LYS A N 1
ATOM 698 C CA . LYS A 1 89 ? 3.553 5.846 7.729 1.00 94.00 89 LYS A CA 1
ATOM 699 C C . LYS A 1 89 ? 2.081 5.503 7.849 1.00 94.00 89 LYS A C 1
ATOM 701 O O . LYS A 1 89 ? 1.329 5.552 6.881 1.00 94.00 89 LYS A O 1
ATOM 706 N N . ILE A 1 90 ? 1.659 5.190 9.059 1.00 90.50 90 ILE A N 1
ATOM 707 C CA . ILE A 1 90 ? 0.314 4.713 9.324 1.00 90.50 90 ILE A CA 1
ATOM 708 C C . ILE A 1 90 ? -0.304 5.566 10.433 1.00 90.50 90 ILE A C 1
ATOM 710 O O . ILE A 1 90 ? 0.219 5.619 11.544 1.00 90.50 90 ILE A O 1
ATOM 714 N N . MET A 1 91 ? -1.411 6.240 10.116 1.00 87.44 91 MET A N 1
ATOM 715 C CA . MET A 1 91 ? -2.154 7.145 10.996 1.00 87.44 91 MET A CA 1
ATOM 716 C C . MET A 1 91 ? -3.629 6.730 11.052 1.00 87.44 91 MET A C 1
ATOM 718 O O . MET A 1 91 ? -4.491 7.350 10.427 1.00 87.44 91 MET A O 1
ATOM 722 N N . SER A 1 92 ? -3.927 5.631 11.744 1.00 76.56 92 SER A N 1
ATOM 723 C CA . SER A 1 92 ? -5.293 5.106 11.815 1.00 76.56 92 SER A CA 1
ATOM 724 C C . SER A 1 92 ? -5.517 4.218 13.037 1.00 76.56 92 SER A C 1
ATOM 726 O O . SER A 1 92 ? -4.588 3.590 13.558 1.00 76.56 92 SER A O 1
ATOM 728 N N . SER A 1 93 ? -6.768 4.184 13.482 1.00 75.44 93 SER A N 1
ATOM 729 C CA .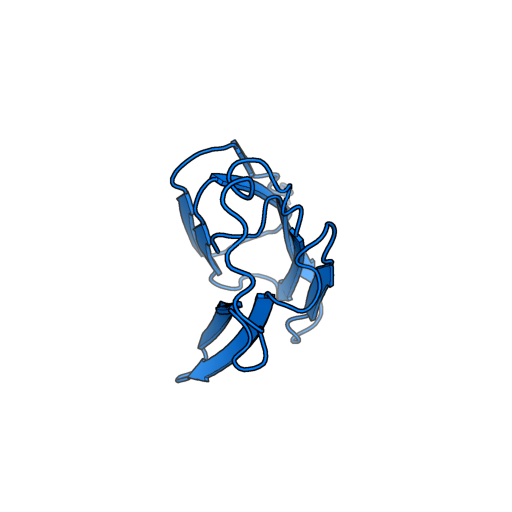 SER A 1 93 ? -7.316 3.244 14.456 1.00 75.44 93 SER A CA 1
ATOM 730 C C . SER A 1 93 ? -7.645 1.899 13.779 1.00 75.44 93 SER A C 1
ATOM 732 O O . SER A 1 93 ? -8.771 1.630 13.363 1.00 75.44 93 SER A O 1
ATOM 734 N N . PHE A 1 94 ? -6.633 1.040 13.606 1.00 70.44 94 PHE A N 1
ATOM 735 C CA . PHE A 1 94 ? -6.823 -0.282 12.985 1.00 70.44 94 PHE A CA 1
ATOM 736 C C . PHE A 1 94 ? -7.371 -1.309 13.967 1.00 70.44 94 PHE A C 1
ATOM 738 O O . PHE A 1 94 ? -6.901 -1.406 15.100 1.00 70.44 94 PHE A O 1
ATOM 745 N N . SER A 1 95 ? -8.270 -2.159 13.472 1.00 70.38 95 SER A N 1
ATOM 746 C CA . SER A 1 95 ? -8.663 -3.397 14.147 1.00 70.38 95 SER A CA 1
ATOM 747 C C . SER A 1 95 ? -7.644 -4.523 13.933 1.00 70.38 95 SER A C 1
ATOM 749 O O . SER A 1 95 ? -7.461 -5.355 14.815 1.00 70.38 95 SER A O 1
ATOM 751 N N . ASP A 1 96 ? -7.000 -4.563 12.759 1.00 84.69 96 ASP A N 1
ATOM 752 C CA . ASP A 1 96 ? -6.017 -5.579 12.363 1.00 84.69 96 ASP A CA 1
ATOM 753 C C . ASP A 1 96 ? -5.108 -5.024 11.250 1.00 84.69 96 ASP A C 1
ATOM 755 O O . ASP A 1 96 ? -5.596 -4.522 10.228 1.00 84.69 96 ASP A O 1
ATOM 759 N N . ILE A 1 97 ? -3.790 -5.099 11.448 1.00 87.69 97 ILE A N 1
ATOM 760 C CA . ILE A 1 97 ? -2.790 -4.664 10.472 1.00 87.69 97 ILE A CA 1
ATOM 761 C C . ILE A 1 97 ? -1.650 -5.677 10.358 1.00 87.69 97 ILE A C 1
ATOM 763 O O . ILE A 1 97 ? -1.042 -6.069 11.352 1.00 87.69 97 ILE A O 1
ATOM 767 N N . ASN A 1 98 ? -1.331 -6.072 9.125 1.00 92.12 98 ASN A N 1
ATOM 768 C CA . ASN A 1 98 ? -0.193 -6.933 8.811 1.00 92.12 98 ASN A CA 1
ATOM 769 C C . ASN A 1 98 ? 0.731 -6.224 7.817 1.00 92.12 98 ASN A C 1
ATOM 771 O O . ASN A 1 98 ? 0.294 -5.816 6.740 1.00 92.12 98 ASN A O 1
ATOM 775 N N . ILE A 1 99 ? 2.001 -6.064 8.183 1.00 92.12 99 ILE A N 1
ATOM 776 C CA . ILE A 1 99 ? 2.995 -5.357 7.379 1.00 92.12 99 ILE A CA 1
ATOM 777 C C . ILE A 1 99 ? 4.166 -6.293 7.122 1.00 92.12 99 ILE A C 1
ATOM 779 O O . ILE A 1 99 ? 4.817 -6.755 8.057 1.00 92.12 99 ILE A O 1
ATOM 783 N N . LYS A 1 100 ? 4.456 -6.520 5.843 1.00 94.50 100 LYS A N 1
ATOM 784 C CA . LYS A 1 100 ? 5.680 -7.158 5.373 1.00 94.50 100 LYS A CA 1
ATOM 785 C C . LYS A 1 100 ? 6.492 -6.142 4.576 1.00 94.50 100 LYS A C 1
ATOM 787 O O . LYS A 1 100 ? 6.005 -5.602 3.586 1.00 94.50 100 LYS A O 1
ATOM 792 N N . ILE A 1 101 ? 7.717 -5.899 5.011 1.00 93.69 101 ILE A N 1
ATOM 793 C CA . ILE A 1 101 ? 8.655 -4.978 4.376 1.00 93.69 101 ILE A CA 1
ATOM 794 C C . ILE A 1 101 ? 10.008 -5.673 4.248 1.00 93.69 101 ILE A C 1
ATOM 796 O O . ILE A 1 101 ? 10.424 -6.347 5.192 1.00 93.69 101 ILE A O 1
ATOM 800 N N . ASP A 1 102 ? 10.658 -5.540 3.094 1.00 93.00 102 ASP A N 1
ATOM 801 C CA . ASP A 1 102 ? 11.999 -6.096 2.902 1.00 93.00 102 ASP A CA 1
ATOM 802 C C . ASP A 1 102 ? 13.072 -5.162 3.491 1.00 93.00 102 ASP A C 1
ATOM 804 O O . ASP A 1 102 ? 13.980 -5.635 4.170 1.00 93.00 102 ASP A O 1
ATOM 808 N N . ASP A 1 103 ? 12.951 -3.843 3.283 1.00 91.56 103 ASP A N 1
ATOM 809 C CA . ASP A 1 103 ? 13.863 -2.825 3.828 1.00 91.56 103 ASP A CA 1
ATOM 810 C C . ASP A 1 103 ? 13.165 -1.462 4.026 1.00 91.56 103 ASP A C 1
ATOM 812 O O . ASP A 1 103 ? 12.223 -1.122 3.309 1.00 91.56 103 ASP A O 1
ATOM 816 N N . GLY A 1 104 ? 13.631 -0.656 4.983 1.00 91.62 104 GLY A N 1
ATOM 817 C CA . GLY A 1 104 ? 13.113 0.687 5.268 1.00 91.62 104 GLY A CA 1
ATOM 818 C C . GLY A 1 104 ? 12.467 0.840 6.647 1.00 91.62 104 GLY A C 1
ATOM 819 O O . GLY A 1 104 ? 12.788 0.117 7.588 1.00 91.62 104 GLY A O 1
ATOM 820 N N . ASN A 1 105 ? 11.585 1.833 6.797 1.00 94.25 105 ASN A N 1
ATOM 821 C CA . ASN A 1 105 ? 11.049 2.236 8.102 1.00 94.25 105 ASN A CA 1
ATOM 822 C C . ASN A 1 105 ? 9.534 2.075 8.184 1.00 94.25 105 ASN A C 1
ATOM 824 O O . ASN A 1 105 ? 8.809 2.392 7.242 1.00 94.25 105 ASN A O 1
ATOM 828 N N . ILE A 1 106 ? 9.050 1.687 9.364 1.00 93.75 106 ILE A N 1
ATOM 829 C CA . ILE A 1 106 ? 7.626 1.682 9.698 1.00 93.75 106 ILE A CA 1
ATOM 830 C C . ILE A 1 106 ? 7.397 2.667 10.845 1.00 93.75 106 ILE A C 1
ATOM 832 O O . ILE A 1 106 ? 7.947 2.512 11.933 1.00 93.75 106 ILE A O 1
ATOM 836 N N . ASN A 1 107 ? 6.549 3.665 10.611 1.00 92.75 107 ASN A N 1
ATOM 837 C CA . ASN A 1 107 ? 6.057 4.584 11.625 1.00 92.75 107 ASN A CA 1
ATOM 838 C C . ASN A 1 107 ? 4.561 4.338 11.854 1.00 92.75 107 ASN A C 1
ATOM 840 O O . ASN A 1 107 ? 3.721 4.684 11.019 1.00 92.75 107 ASN A O 1
ATOM 844 N N . LEU A 1 108 ? 4.245 3.730 12.998 1.00 88.56 108 LEU A N 1
ATOM 845 C CA . LEU A 1 108 ? 2.879 3.527 13.466 1.00 88.56 108 LEU A CA 1
ATOM 846 C C . LEU A 1 108 ? 2.519 4.656 14.432 1.00 88.56 108 LEU A C 1
ATOM 848 O O . LEU A 1 108 ? 2.938 4.646 15.588 1.00 88.56 108 LEU A O 1
ATOM 852 N N . ASN A 1 109 ? 1.731 5.621 13.967 1.00 81.94 109 ASN A N 1
ATOM 853 C CA . ASN A 1 109 ? 1.205 6.685 14.809 1.00 81.94 109 ASN A CA 1
ATOM 854 C C . ASN A 1 109 ? -0.271 6.413 15.104 1.00 81.94 109 ASN A C 1
ATOM 856 O O . ASN A 1 109 ? -1.171 6.910 14.424 1.00 81.94 109 ASN A O 1
ATOM 860 N N . GLN A 1 110 ? -0.511 5.565 16.102 1.00 67.38 110 GLN A N 1
ATOM 861 C CA . GLN A 1 110 ? -1.860 5.324 16.594 1.00 67.38 110 GLN A CA 1
ATOM 862 C C . GLN A 1 110 ? -2.346 6.563 17.346 1.00 67.38 110 GLN A C 1
ATOM 864 O O . GLN A 1 110 ? -1.748 6.967 18.346 1.00 67.38 110 GLN A O 1
ATOM 869 N N . LYS A 1 111 ? -3.462 7.148 16.901 1.00 60.38 111 LYS A N 1
ATOM 870 C CA . LYS A 1 111 ? -4.212 8.063 17.760 1.00 60.38 111 LYS A CA 1
ATOM 871 C C . LYS A 1 111 ? -4.712 7.259 18.958 1.00 60.38 111 LYS A C 1
ATOM 873 O O . LYS A 1 111 ? -5.488 6.322 18.792 1.00 60.38 111 LYS A O 1
ATOM 878 N N . LYS A 1 112 ? -4.244 7.610 20.156 1.00 52.38 112 LYS A N 1
ATOM 879 C CA . LYS A 1 112 ? -4.913 7.195 21.390 1.00 52.38 112 LYS A CA 1
ATOM 880 C C . LYS A 1 112 ? -6.250 7.932 21.442 1.00 52.38 112 LYS A C 1
ATOM 882 O O . LYS A 1 112 ? -6.247 9.162 21.409 1.00 52.38 112 LYS A O 1
ATOM 887 N N . ASN A 1 113 ? -7.340 7.171 21.460 1.00 52.72 113 ASN A N 1
ATOM 888 C CA . ASN A 1 113 ? -8.647 7.677 21.877 1.00 52.72 113 ASN A CA 1
ATOM 889 C C . ASN A 1 113 ? -8.616 8.038 23.362 1.00 52.72 113 ASN A C 1
ATOM 891 O O . ASN A 1 113 ? -7.924 7.314 24.118 1.00 52.72 113 ASN A O 1
#